Protein AF-A0A947ARK8-F1 (afdb_monomer_lite)

Foldseek 3Di:
DPPVLVVVQVCCCVVVVDDPVRCVVCVVVLVVVLVVLVVQLVVCVVVVPVVSNVVSVVVNVVSVD

Radius of gyration: 14.19 Å; chains: 1; bounding box: 30×22×32 Å

pLDDT: mean 86.53, std 8.99, range [50.28, 94.31]

Sequence (65 aa):
MPHNRKEIREFLKKQFNLSGDQIDTMLPGFIDTLASHMSHLEEAFQSGDIVRLGKAGHVIKGALL

Secondary structure (DSSP, 8-state):
--HHHHHHHHHHHHHH---HHHHHHHHHHHHHHHHHHHHHHHHHHHTT-HHHHHHHHHHHHHHH-

Structure (mmCIF, N/CA/C/O backbone):
data_AF-A0A947ARK8-F1
#
_entry.id   AF-A0A947ARK8-F1
#
loop_
_atom_site.group_PDB
_atom_site.id
_atom_site.type_symbol
_atom_site.label_atom_id
_atom_site.label_alt_id
_atom_site.label_comp_id
_atom_site.label_asym_id
_atom_site.label_entity_id
_atom_site.label_seq_id
_atom_site.pdbx_PDB_ins_code
_atom_site.Cartn_x
_atom_site.Cartn_y
_atom_site.Cartn_z
_atom_site.occupancy
_atom_site.B_iso_or_equiv
_atom_site.auth_seq_id
_atom_site.auth_comp_id
_atom_site.auth_asym_id
_atom_site.auth_atom_id
_atom_site.pdbx_PDB_model_num
ATOM 1 N N . MET A 1 1 ? 3.480 -13.371 10.716 1.00 50.28 1 MET A N 1
ATOM 2 C CA . MET A 1 1 ? 2.991 -12.047 10.274 1.00 50.28 1 MET A CA 1
ATOM 3 C C . MET A 1 1 ? 1.780 -11.469 11.063 1.00 50.28 1 MET A C 1
ATOM 5 O O . MET A 1 1 ? 0.938 -10.850 10.425 1.00 50.28 1 MET A O 1
ATOM 9 N N . PRO A 1 2 ? 1.642 -11.563 12.412 1.00 53.03 2 PRO A N 1
ATOM 10 C CA . PRO A 1 2 ? 0.605 -10.796 13.140 1.00 53.03 2 PRO A CA 1
ATOM 11 C C . PRO A 1 2 ? 1.088 -9.444 13.702 1.00 53.03 2 PRO A C 1
ATOM 13 O O . PRO A 1 2 ? 0.283 -8.530 13.863 1.00 53.03 2 PRO A O 1
ATOM 16 N N . HIS A 1 3 ? 2.386 -9.302 13.996 1.00 56.72 3 HIS A N 1
ATOM 17 C CA . HIS A 1 3 ? 2.943 -8.118 14.669 1.00 56.72 3 HIS A CA 1
ATOM 18 C C . HIS A 1 3 ? 2.791 -6.835 13.838 1.00 56.72 3 HIS A C 1
ATOM 20 O O . HIS A 1 3 ? 2.299 -5.827 14.343 1.00 56.72 3 HIS A O 1
ATOM 26 N N . ASN A 1 4 ? 3.058 -6.919 12.533 1.00 69.56 4 ASN A N 1
ATOM 27 C CA . ASN A 1 4 ? 3.029 -5.771 11.628 1.00 69.56 4 ASN A CA 1
ATOM 28 C C . ASN A 1 4 ? 1.632 -5.130 11.525 1.00 69.56 4 ASN A C 1
ATOM 30 O O . ASN A 1 4 ? 1.527 -3.915 11.415 1.00 69.56 4 ASN A O 1
ATOM 34 N N . ARG A 1 5 ? 0.536 -5.906 11.608 1.00 76.94 5 ARG A N 1
ATOM 35 C CA . ARG A 1 5 ? -0.827 -5.336 11.533 1.00 76.94 5 ARG A CA 1
ATOM 36 C C . ARG A 1 5 ? -1.150 -4.456 12.734 1.00 76.94 5 ARG A C 1
ATOM 38 O O . ARG A 1 5 ? -1.794 -3.427 12.564 1.00 76.94 5 ARG A O 1
ATOM 45 N N . LYS A 1 6 ? -0.707 -4.846 13.932 1.00 83.69 6 LYS A N 1
ATOM 46 C CA . LYS A 1 6 ? -0.941 -4.072 15.157 1.00 83.69 6 LYS A CA 1
ATOM 47 C C . LYS A 1 6 ? -0.169 -2.753 15.123 1.00 83.69 6 LYS A C 1
ATOM 49 O O . LYS A 1 6 ? -0.731 -1.718 15.459 1.00 83.69 6 LYS A O 1
ATOM 54 N N . GLU A 1 7 ? 1.077 -2.791 14.663 1.00 85.25 7 GLU A N 1
ATOM 55 C CA . GLU A 1 7 ? 1.927 -1.604 14.510 1.00 85.25 7 GLU A CA 1
ATOM 56 C C . GLU A 1 7 ? 1.373 -0.633 13.464 1.00 85.25 7 GLU A C 1
ATOM 58 O O . GLU A 1 7 ? 1.269 0.559 13.741 1.00 85.25 7 GLU A O 1
ATOM 63 N N . ILE A 1 8 ? 0.920 -1.141 12.311 1.00 82.62 8 ILE A N 1
ATOM 64 C CA . ILE A 1 8 ? 0.255 -0.325 11.285 1.00 82.62 8 ILE A CA 1
ATOM 65 C C . ILE A 1 8 ? -1.031 0.293 11.848 1.00 82.62 8 ILE A C 1
ATOM 67 O O . ILE A 1 8 ? -1.261 1.484 11.661 1.00 82.62 8 ILE A O 1
ATOM 71 N N . ARG A 1 9 ? -1.848 -0.468 12.593 1.00 87.25 9 ARG A N 1
ATOM 72 C CA . ARG A 1 9 ? -3.065 0.061 13.238 1.00 87.25 9 ARG A CA 1
ATOM 73 C C . ARG A 1 9 ? -2.754 1.215 14.187 1.00 87.25 9 ARG A C 1
ATOM 75 O O . ARG A 1 9 ? -3.404 2.254 14.126 1.00 87.25 9 ARG A O 1
ATOM 82 N N . GLU A 1 10 ? -1.761 1.034 15.054 1.00 89.12 10 GLU A N 1
ATOM 83 C CA . GLU A 1 10 ? -1.340 2.057 16.015 1.00 89.12 10 GLU A CA 1
ATOM 84 C C . GLU A 1 10 ? -0.756 3.292 15.325 1.00 89.12 10 GLU A C 1
ATOM 86 O O . GLU A 1 10 ? -1.057 4.416 15.726 1.00 89.12 10 GLU A O 1
ATOM 91 N N . PHE A 1 11 ? 0.031 3.105 14.265 1.00 86.69 11 PHE A N 1
ATOM 92 C CA . PHE A 1 11 ? 0.543 4.208 13.459 1.00 86.69 11 PHE A CA 1
ATOM 93 C C . PHE A 1 11 ? -0.593 4.988 12.794 1.00 86.69 11 PHE A C 1
ATOM 95 O O . PHE A 1 11 ? -0.668 6.200 12.959 1.00 86.69 11 PHE A O 1
ATOM 102 N N . LEU A 1 12 ? -1.520 4.305 12.116 1.00 85.38 12 LEU A N 1
ATOM 103 C CA . LEU A 1 12 ? -2.649 4.943 11.436 1.00 85.38 12 LEU A CA 1
ATOM 104 C C . LEU A 1 12 ? -3.540 5.720 12.411 1.00 85.38 12 LEU A C 1
ATOM 106 O O . LEU A 1 12 ? -3.963 6.839 12.120 1.00 85.38 12 LEU A O 1
ATOM 110 N N . LYS A 1 13 ? -3.770 5.155 13.601 1.00 89.94 13 LYS A N 1
ATOM 111 C CA . LYS A 1 13 ? -4.505 5.820 14.677 1.00 89.94 13 LYS A CA 1
ATOM 112 C C . LYS A 1 13 ? -3.79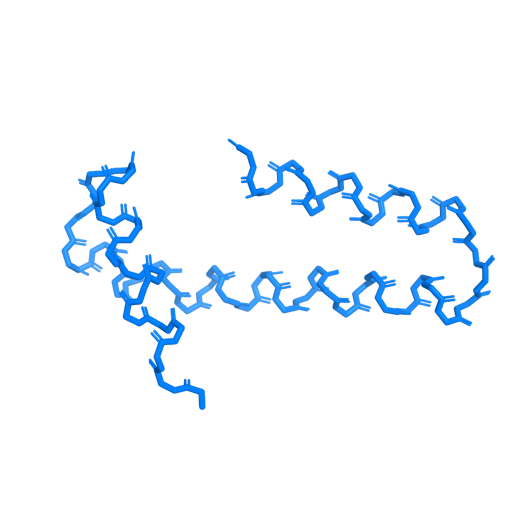7 7.089 15.152 1.00 89.94 13 LYS A C 1
ATOM 114 O O . LYS A 1 13 ? -4.450 8.109 15.329 1.00 89.94 13 LYS A O 1
ATOM 119 N N . LYS A 1 14 ? -2.478 7.041 15.364 1.00 89.69 14 LYS A N 1
ATOM 120 C CA . LYS A 1 14 ? -1.700 8.185 15.871 1.00 89.69 14 LYS A CA 1
ATOM 121 C C . LYS A 1 14 ? -1.477 9.270 14.820 1.00 89.69 14 LYS A C 1
ATOM 123 O O . LYS A 1 14 ? -1.611 10.444 15.136 1.00 89.69 14 LYS A O 1
ATOM 128 N N . GLN A 1 15 ? -1.135 8.879 13.596 1.00 87.88 15 GLN A N 1
ATOM 129 C CA . GLN A 1 15 ? -0.730 9.793 12.530 1.00 87.88 15 GLN A CA 1
ATOM 130 C C . GLN A 1 15 ? -1.924 10.478 11.860 1.00 87.88 15 GLN A C 1
ATOM 132 O O . GLN A 1 15 ? -1.853 11.660 11.540 1.00 87.88 15 GLN A O 1
ATOM 137 N N . PHE A 1 16 ? -3.022 9.745 11.661 1.00 86.06 16 PHE A N 1
ATOM 138 C CA . PHE A 1 16 ? -4.186 10.227 10.910 1.00 86.06 16 PHE A CA 1
ATOM 139 C C . PHE A 1 16 ? -5.441 10.388 11.781 1.00 86.06 16 PHE A C 1
ATOM 141 O O . PHE A 1 16 ? -6.511 10.696 11.262 1.00 86.06 16 PHE A O 1
ATOM 148 N N . ASN A 1 17 ? -5.320 10.185 13.100 1.00 89.94 17 ASN A N 1
ATOM 149 C CA . ASN A 1 17 ? -6.403 10.308 14.083 1.00 89.94 17 ASN A CA 1
ATOM 150 C C . ASN A 1 17 ? -7.665 9.494 13.724 1.00 89.94 17 ASN A C 1
ATOM 152 O O . ASN A 1 17 ? -8.794 9.918 13.972 1.00 89.94 17 ASN A O 1
ATOM 156 N N . LEU A 1 18 ? -7.469 8.326 13.105 1.00 89.12 18 LEU A N 1
ATOM 157 C CA . LEU A 1 18 ? -8.559 7.467 12.647 1.00 89.12 18 LEU A CA 1
ATOM 158 C C . LEU A 1 18 ? -9.171 6.673 13.807 1.00 89.12 18 LEU A C 1
ATOM 160 O O . LEU A 1 18 ? -8.467 6.158 14.681 1.00 89.12 18 LEU A O 1
ATOM 164 N N . SER A 1 19 ? -10.495 6.525 13.783 1.00 92.94 19 SER A N 1
ATOM 165 C CA . SER A 1 19 ? -11.218 5.620 14.682 1.00 92.94 19 SER A CA 1
ATOM 166 C C . SER A 1 19 ? -10.933 4.147 14.358 1.00 92.94 19 SER A C 1
ATOM 168 O O . SER A 1 19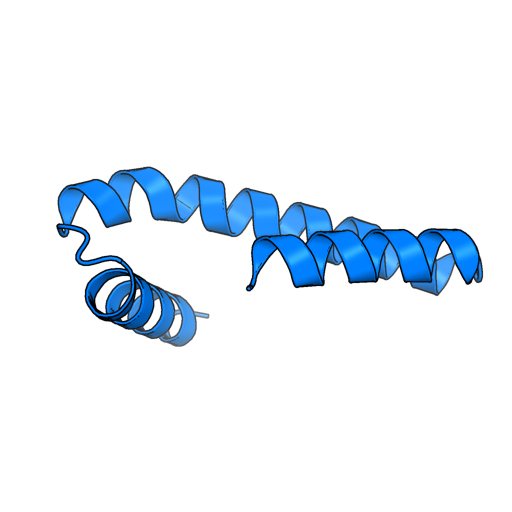 ? -10.472 3.812 13.266 1.00 92.94 19 SER A O 1
ATOM 170 N N . GLY A 1 20 ? -11.225 3.251 15.309 1.00 90.25 20 GLY A N 1
ATOM 171 C CA . GLY A 1 20 ? -11.050 1.807 15.116 1.00 90.25 20 GLY A CA 1
ATOM 172 C C . GLY A 1 20 ? -11.781 1.295 13.874 1.00 90.25 20 GLY A C 1
ATOM 173 O O . GLY A 1 20 ? -11.160 0.643 13.042 1.00 90.25 20 GLY A O 1
ATOM 174 N N . ASP A 1 21 ? -13.041 1.695 13.707 1.00 92.62 21 ASP A N 1
ATOM 175 C CA . ASP A 1 21 ? -13.899 1.255 12.602 1.00 92.62 21 ASP A CA 1
ATOM 176 C C . ASP A 1 21 ? -13.406 1.766 11.239 1.00 92.62 21 ASP A C 1
ATOM 178 O O . ASP A 1 21 ? -13.418 1.036 10.245 1.00 92.62 21 ASP A O 1
ATOM 182 N N . GLN A 1 22 ? -12.909 3.009 11.184 1.00 90.75 22 GLN A N 1
ATOM 183 C CA . GLN A 1 22 ? -12.288 3.562 9.975 1.00 90.75 22 GLN A CA 1
ATOM 184 C C . GLN A 1 22 ? -11.026 2.787 9.594 1.00 90.75 22 GLN A C 1
ATOM 186 O O . GLN A 1 22 ? -10.810 2.511 8.414 1.00 90.75 22 GLN A O 1
ATOM 191 N N . ILE A 1 23 ? -10.202 2.410 10.576 1.00 91.06 23 ILE A N 1
ATOM 192 C CA . ILE A 1 23 ? -9.009 1.607 10.310 1.00 91.06 23 ILE A CA 1
ATOM 193 C C . ILE A 1 23 ? -9.405 0.208 9.849 1.00 91.06 23 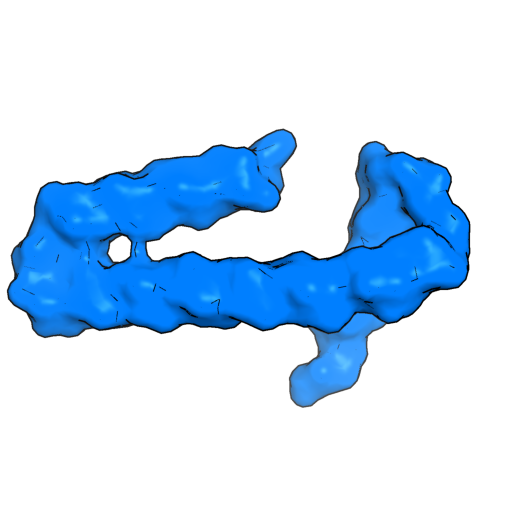ILE A C 1
ATOM 195 O O . ILE A 1 23 ? -8.862 -0.265 8.859 1.00 91.06 23 ILE A O 1
ATOM 199 N N . ASP A 1 24 ? -10.361 -0.444 10.505 1.00 90.81 24 ASP A N 1
ATOM 200 C CA . ASP A 1 24 ? -10.775 -1.801 10.137 1.00 90.81 24 ASP A CA 1
ATOM 201 C C . ASP A 1 24 ? -11.399 -1.854 8.733 1.00 90.81 24 ASP A C 1
ATOM 203 O O . ASP A 1 24 ? -11.222 -2.838 8.015 1.00 90.81 24 ASP A O 1
ATOM 207 N N . THR A 1 25 ? -12.025 -0.756 8.297 1.00 92.12 25 THR A N 1
ATOM 208 C CA . THR A 1 25 ? -12.541 -0.593 6.931 1.00 92.12 25 THR A CA 1
ATOM 209 C C . THR A 1 25 ? -11.430 -0.351 5.901 1.00 92.12 25 THR A C 1
ATOM 211 O O . THR A 1 25 ? -11.452 -0.943 4.825 1.00 92.12 25 THR A O 1
ATOM 214 N N . MET A 1 26 ? -10.450 0.513 6.195 1.00 88.12 26 MET A N 1
ATOM 215 C CA . MET A 1 26 ? -9.427 0.916 5.213 1.00 88.12 26 MET A CA 1
ATOM 216 C C . MET A 1 26 ? -8.205 -0.005 5.164 1.00 88.12 26 MET A C 1
ATOM 218 O O . MET A 1 26 ? -7.566 -0.131 4.119 1.00 88.12 26 MET A O 1
ATOM 222 N N . LEU A 1 27 ? -7.857 -0.643 6.282 1.00 87.69 27 LEU A N 1
ATOM 223 C CA . LEU A 1 27 ? -6.627 -1.417 6.425 1.00 87.69 27 LEU A CA 1
ATOM 224 C C . LEU A 1 27 ? -6.504 -2.559 5.403 1.00 87.69 27 LEU A C 1
ATOM 226 O O . LEU A 1 27 ? -5.407 -2.716 4.871 1.00 87.69 27 LEU A O 1
ATOM 230 N N . PRO A 1 28 ? -7.558 -3.337 5.078 1.00 88.81 28 PRO A N 1
ATOM 231 C CA . PRO A 1 28 ? -7.456 -4.372 4.050 1.00 88.81 28 PRO A CA 1
ATOM 232 C C . PRO A 1 28 ? -7.033 -3.800 2.690 1.00 88.81 28 PRO A C 1
ATOM 234 O O . PRO A 1 28 ? -6.009 -4.211 2.152 1.00 88.81 28 PRO A O 1
ATOM 237 N N . GLY A 1 29 ? -7.736 -2.773 2.199 1.00 89.00 29 GLY A N 1
ATOM 238 C CA . GLY A 1 29 ? -7.433 -2.149 0.907 1.00 89.00 29 GLY A CA 1
ATOM 239 C C . GLY A 1 29 ? -6.073 -1.447 0.878 1.00 89.00 29 GLY A C 1
ATOM 240 O O . GLY A 1 29 ? -5.377 -1.478 -0.137 1.00 89.00 29 GLY A O 1
ATOM 241 N N . PHE A 1 30 ? -5.650 -0.868 2.004 1.00 85.62 30 PHE A N 1
ATOM 242 C CA . PHE A 1 30 ? -4.303 -0.317 2.151 1.00 85.62 30 PHE A CA 1
ATOM 243 C C . PHE A 1 30 ? -3.224 -1.397 1.993 1.00 85.62 30 PHE A C 1
ATOM 245 O O . PHE A 1 30 ? -2.268 -1.206 1.241 1.00 85.62 30 PHE A O 1
ATOM 252 N N . ILE A 1 31 ? -3.383 -2.545 2.662 1.00 86.69 31 ILE A N 1
ATOM 253 C CA . ILE A 1 31 ? -2.437 -3.664 2.560 1.00 86.69 31 ILE A CA 1
ATOM 254 C C . ILE A 1 31 ? -2.413 -4.238 1.141 1.00 86.69 31 ILE A C 1
ATOM 256 O O . ILE A 1 31 ? -1.326 -4.487 0.622 1.00 86.69 31 ILE A O 1
ATOM 260 N N . ASP A 1 32 ? -3.571 -4.394 0.499 1.00 90.12 32 ASP A N 1
ATOM 261 C CA . ASP A 1 32 ? -3.662 -4.900 -0.876 1.00 90.12 32 ASP A CA 1
ATOM 262 C C . ASP A 1 32 ? -2.961 -3.958 -1.867 1.00 90.12 32 ASP A C 1
ATOM 264 O O . ASP A 1 32 ? -2.194 -4.394 -2.729 1.00 90.12 32 ASP A O 1
ATOM 268 N N . THR A 1 33 ? -3.154 -2.648 -1.697 1.00 89.38 33 THR A N 1
ATOM 269 C CA . THR A 1 33 ? -2.495 -1.623 -2.520 1.00 89.38 33 THR A CA 1
ATOM 270 C C . THR A 1 33 ? -0.979 -1.639 -2.319 1.00 89.38 33 THR A C 1
ATOM 272 O O . THR A 1 33 ? -0.220 -1.628 -3.290 1.00 89.38 33 THR A O 1
ATOM 275 N N . LEU A 1 34 ? -0.518 -1.722 -1.067 1.00 87.62 34 LEU A N 1
ATOM 276 C CA . LEU A 1 34 ? 0.907 -1.803 -0.750 1.00 87.62 34 LEU A CA 1
ATOM 277 C C . LEU A 1 34 ? 1.542 -3.073 -1.334 1.00 87.62 34 LEU A C 1
ATOM 279 O O . LEU A 1 34 ? 2.628 -3.003 -1.909 1.00 87.62 34 LEU A O 1
ATOM 283 N N . ALA A 1 35 ? 0.860 -4.217 -1.231 1.00 90.06 35 ALA A N 1
ATOM 284 C CA . ALA A 1 35 ? 1.313 -5.471 -1.823 1.00 90.06 35 ALA A CA 1
ATOM 285 C C . ALA A 1 35 ? 1.444 -5.354 -3.349 1.00 90.06 35 ALA A C 1
ATOM 287 O O . ALA A 1 35 ? 2.485 -5.714 -3.895 1.00 90.06 35 ALA A O 1
ATOM 288 N N . SER A 1 36 ? 0.448 -4.771 -4.027 1.00 90.94 36 SER A N 1
ATOM 289 C CA . SER A 1 36 ? 0.497 -4.534 -5.476 1.00 90.94 36 SER A CA 1
ATOM 290 C C . SER A 1 36 ? 1.690 -3.663 -5.879 1.00 90.94 36 SER A C 1
ATOM 292 O O . SER A 1 36 ? 2.413 -3.996 -6.819 1.00 90.94 36 SER A O 1
ATOM 294 N N . HIS A 1 37 ? 1.949 -2.574 -5.153 1.00 90.25 37 HIS A N 1
ATOM 295 C CA . HIS A 1 37 ? 3.103 -1.730 -5.443 1.00 90.25 37 HIS A CA 1
ATOM 296 C C . HIS A 1 37 ? 4.437 -2.463 -5.241 1.00 90.25 37 HIS A C 1
ATOM 298 O O . HIS A 1 37 ? 5.332 -2.323 -6.076 1.00 90.25 37 HIS A O 1
ATOM 304 N N . MET A 1 38 ? 4.562 -3.270 -4.183 1.00 89.75 38 MET A N 1
ATOM 305 C CA . MET A 1 38 ? 5.756 -4.086 -3.941 1.00 89.75 38 MET A CA 1
ATOM 306 C C . MET A 1 38 ? 5.982 -5.119 -5.050 1.00 89.75 38 MET A C 1
ATOM 308 O O . MET A 1 38 ? 7.113 -5.260 -5.509 1.00 89.75 38 MET A O 1
ATOM 312 N N . SER A 1 39 ? 4.924 -5.770 -5.544 1.00 91.75 39 SER A N 1
ATOM 313 C CA . SER A 1 39 ? 5.017 -6.675 -6.696 1.00 91.75 39 SER A CA 1
ATOM 314 C C . SER A 1 39 ? 5.476 -5.949 -7.962 1.00 91.75 39 SER A C 1
ATOM 316 O O . SER A 1 39 ? 6.376 -6.426 -8.645 1.00 91.75 39 SER A O 1
ATOM 318 N N . HIS A 1 40 ? 4.953 -4.753 -8.250 1.00 89.75 40 HIS A N 1
ATOM 319 C CA . HIS A 1 40 ? 5.419 -3.970 -9.402 1.00 89.75 40 HIS A CA 1
ATOM 320 C C . HIS A 1 40 ? 6.893 -3.558 -9.289 1.00 89.75 40 HIS A C 1
ATOM 322 O O . HIS A 1 40 ? 7.591 -3.483 -10.303 1.00 89.75 40 HIS A O 1
ATOM 328 N N . LEU A 1 41 ? 7.367 -3.268 -8.074 1.00 91.31 41 LEU A N 1
ATOM 329 C CA . LEU A 1 41 ? 8.771 -2.957 -7.820 1.00 91.31 41 LEU A CA 1
ATOM 330 C C . LEU A 1 41 ? 9.658 -4.187 -8.043 1.00 91.31 41 LEU A C 1
ATOM 332 O O . LEU A 1 41 ? 10.702 -4.075 -8.683 1.00 91.31 41 LEU A O 1
ATOM 336 N N . GLU A 1 42 ? 9.226 -5.349 -7.553 1.00 92.69 42 GLU A N 1
ATOM 337 C CA . GLU A 1 42 ? 9.918 -6.623 -7.744 1.00 92.69 42 GLU A CA 1
ATOM 338 C C . GLU A 1 42 ? 10.001 -7.004 -9.227 1.00 92.69 42 GLU A C 1
ATOM 340 O O . GLU A 1 42 ? 11.091 -7.283 -9.722 1.00 92.69 42 GLU A O 1
ATOM 345 N N . GLU A 1 43 ? 8.892 -6.926 -9.964 1.00 92.56 43 GLU A N 1
ATOM 346 C CA . GLU A 1 43 ? 8.866 -7.166 -11.411 1.00 92.56 43 GLU A CA 1
ATOM 347 C C . GLU A 1 43 ? 9.815 -6.226 -12.162 1.00 92.56 43 GLU A C 1
ATOM 349 O O . GLU A 1 43 ? 10.574 -6.653 -13.035 1.00 92.56 43 GLU A O 1
ATOM 354 N N . ALA A 1 44 ? 9.793 -4.932 -11.823 1.00 91.62 44 ALA A N 1
ATOM 355 C CA . ALA A 1 44 ? 10.668 -3.949 -12.447 1.00 91.62 44 ALA A CA 1
ATOM 356 C C . ALA A 1 44 ? 12.146 -4.252 -12.159 1.00 91.62 44 ALA A C 1
ATOM 358 O O . ALA A 1 44 ? 12.968 -4.196 -13.073 1.00 91.62 44 ALA A O 1
ATOM 359 N N . PHE A 1 45 ? 12.473 -4.639 -10.924 1.00 92.50 45 PHE A N 1
ATOM 360 C CA . PHE A 1 45 ? 13.823 -5.039 -10.539 1.00 92.50 45 PHE A CA 1
ATOM 361 C C . PHE A 1 45 ? 14.289 -6.288 -11.300 1.00 92.50 45 PHE A C 1
ATOM 363 O O . PHE A 1 45 ? 15.368 -6.280 -11.890 1.00 92.50 45 PHE A O 1
ATOM 370 N N . GLN A 1 46 ? 13.455 -7.331 -11.352 1.00 94.31 46 GLN A N 1
ATOM 371 C CA . GLN A 1 46 ? 13.752 -8.578 -12.063 1.00 94.31 46 GLN A CA 1
ATOM 372 C C . GLN A 1 46 ? 13.913 -8.370 -13.575 1.00 94.31 46 GLN A C 1
ATOM 374 O O . GLN A 1 46 ? 14.735 -9.032 -14.203 1.00 94.31 46 GLN A O 1
ATOM 379 N N . SER A 1 47 ? 13.169 -7.429 -14.162 1.00 93.00 47 SER A N 1
ATOM 380 C CA . SER A 1 47 ? 13.270 -7.105 -15.591 1.00 93.00 47 SER A CA 1
ATOM 381 C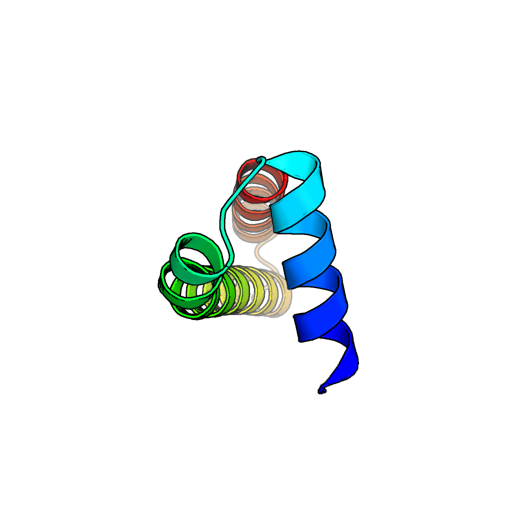 C . SER A 1 47 ? 14.560 -6.372 -15.984 1.00 93.00 47 SER A C 1
ATOM 383 O O . SER A 1 47 ? 14.846 -6.244 -17.173 1.00 93.00 47 SER A O 1
ATOM 385 N N . GLY A 1 48 ? 15.326 -5.854 -15.015 1.00 92.25 48 GLY A N 1
ATOM 386 C CA . GLY A 1 48 ? 16.498 -5.011 -15.272 1.00 92.25 48 GLY A CA 1
ATOM 387 C C . GLY A 1 48 ? 16.167 -3.617 -15.827 1.00 92.25 48 GLY A C 1
ATOM 388 O O . GLY A 1 48 ? 17.079 -2.846 -16.126 1.00 92.25 48 GLY A O 1
ATOM 389 N N . ASP A 1 49 ? 14.884 -3.261 -15.954 1.00 91.81 49 ASP A N 1
ATOM 390 C CA . ASP A 1 49 ? 14.441 -1.950 -16.426 1.00 91.81 49 ASP A CA 1
ATOM 391 C C . ASP A 1 49 ? 14.538 -0.907 -15.301 1.00 91.81 49 ASP A C 1
ATOM 393 O O . ASP A 1 49 ? 13.608 -0.678 -14.521 1.00 91.81 49 ASP A O 1
ATOM 397 N N . ILE A 1 50 ? 15.693 -0.242 -15.235 1.00 91.44 50 ILE A N 1
ATOM 398 C CA . ILE A 1 50 ? 16.007 0.792 -14.238 1.00 91.44 50 ILE A CA 1
ATOM 399 C C . IL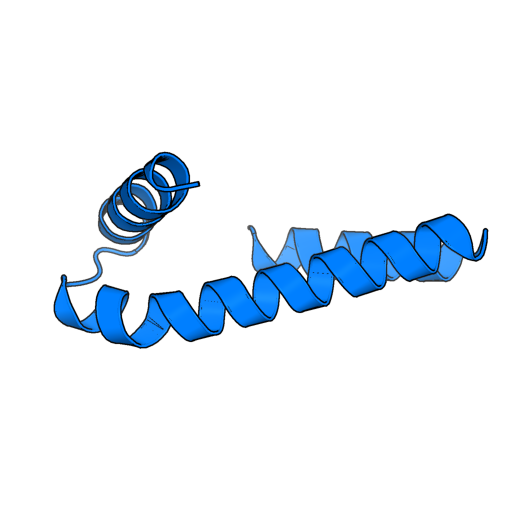E A 1 50 ? 15.018 1.971 -14.306 1.00 91.44 50 ILE A C 1
ATOM 401 O O . ILE A 1 50 ? 14.708 2.579 -13.279 1.00 91.44 50 ILE A O 1
ATOM 405 N N . VAL A 1 51 ? 14.476 2.293 -15.488 1.00 93.06 51 VAL A N 1
ATOM 406 C CA . VAL A 1 51 ? 13.506 3.388 -15.643 1.00 93.06 51 VAL A CA 1
ATOM 407 C C . VAL A 1 51 ? 12.173 2.999 -15.014 1.00 93.06 51 VAL A C 1
ATOM 409 O O . VAL A 1 51 ? 11.591 3.783 -14.256 1.00 93.06 51 VAL A O 1
ATOM 412 N N . ARG A 1 52 ? 11.688 1.786 -15.290 1.00 90.81 52 ARG A N 1
ATOM 413 C CA . ARG A 1 52 ? 10.471 1.254 -14.667 1.00 90.81 52 ARG A CA 1
ATOM 414 C C . ARG A 1 52 ? 10.649 1.090 -13.158 1.00 90.81 52 ARG A C 1
ATOM 416 O O . ARG A 1 52 ? 9.736 1.443 -12.412 1.00 90.81 52 ARG A O 1
ATOM 423 N N . LEU A 1 53 ? 11.828 0.661 -12.707 1.00 92.00 53 LEU A N 1
ATOM 424 C CA . LEU A 1 53 ? 12.169 0.544 -11.289 1.00 92.00 53 LEU A CA 1
ATOM 425 C C . LEU A 1 53 ? 12.121 1.905 -10.583 1.00 92.00 53 LEU A C 1
ATOM 427 O O . LEU A 1 53 ? 11.491 2.035 -9.534 1.00 92.00 53 LEU A O 1
ATOM 431 N N . GLY A 1 54 ? 12.717 2.940 -11.184 1.00 90.94 54 GLY A N 1
ATOM 432 C CA . GLY A 1 54 ? 12.679 4.303 -10.653 1.00 90.94 54 GLY A CA 1
ATOM 433 C C . GLY A 1 54 ? 11.254 4.854 -10.535 1.00 90.94 54 GLY A C 1
ATOM 434 O O . GLY A 1 54 ? 10.909 5.467 -9.524 1.00 90.94 54 GLY A O 1
ATOM 435 N N . LYS A 1 55 ? 10.392 4.585 -11.526 1.00 91.44 55 LYS A N 1
ATOM 436 C CA . LYS A 1 55 ? 8.970 4.970 -11.484 1.00 91.44 55 LYS A CA 1
ATOM 437 C C . LYS A 1 55 ? 8.205 4.227 -10.389 1.00 91.44 55 LYS A C 1
ATOM 439 O O . LYS A 1 55 ? 7.511 4.871 -9.608 1.00 91.44 55 LYS A O 1
ATOM 444 N N . ALA A 1 56 ? 8.352 2.905 -10.304 1.00 89.62 56 ALA A N 1
ATOM 445 C CA . ALA A 1 56 ? 7.704 2.097 -9.271 1.00 89.62 56 ALA A CA 1
ATOM 446 C C . ALA A 1 56 ? 8.128 2.541 -7.859 1.00 89.62 56 ALA A C 1
ATOM 448 O O . ALA A 1 56 ? 7.278 2.742 -6.991 1.00 89.62 56 ALA A O 1
ATOM 449 N N . GLY A 1 57 ? 9.422 2.810 -7.656 1.00 89.31 57 GLY A N 1
ATOM 450 C CA . GLY A 1 57 ? 9.940 3.360 -6.403 1.00 89.31 57 GLY A CA 1
ATOM 451 C C . GLY A 1 57 ? 9.388 4.751 -6.073 1.00 89.31 57 GLY A C 1
ATOM 452 O O . GLY A 1 57 ? 9.070 5.027 -4.918 1.00 89.31 57 GLY A O 1
ATOM 453 N N . HIS A 1 58 ? 9.214 5.622 -7.073 1.00 88.69 58 HIS A N 1
ATOM 454 C CA . HIS A 1 58 ? 8.618 6.946 -6.874 1.00 88.69 58 HIS A CA 1
ATOM 455 C C . HIS A 1 58 ? 7.148 6.867 -6.439 1.00 88.69 58 HIS A C 1
ATOM 457 O O . HIS A 1 58 ? 6.747 7.596 -5.534 1.00 88.69 58 HIS A O 1
ATOM 463 N N . VAL A 1 59 ? 6.363 5.960 -7.031 1.00 88.38 59 VAL A N 1
ATOM 464 C CA . VAL A 1 59 ? 4.960 5.737 -6.642 1.00 88.38 59 VAL A CA 1
ATOM 465 C C . VAL A 1 59 ? 4.867 5.240 -5.199 1.00 88.38 59 VAL A C 1
ATOM 467 O O . VAL A 1 59 ? 4.110 5.807 -4.417 1.00 88.38 59 VAL A O 1
ATOM 470 N N . ILE A 1 60 ? 5.684 4.251 -4.815 1.00 87.44 60 ILE A N 1
ATOM 471 C CA . ILE A 1 60 ? 5.726 3.747 -3.431 1.00 87.44 60 ILE A CA 1
ATOM 472 C C . ILE A 1 60 ? 6.102 4.860 -2.456 1.00 87.44 60 ILE A C 1
ATOM 474 O O . ILE A 1 60 ? 5.451 5.028 -1.429 1.00 87.44 60 ILE A O 1
ATOM 478 N N . LYS A 1 61 ? 7.131 5.648 -2.787 1.00 83.62 61 LYS A N 1
ATOM 479 C CA . LYS A 1 61 ? 7.540 6.793 -1.972 1.00 83.62 61 LYS A CA 1
ATOM 480 C C . LYS A 1 61 ? 6.392 7.791 -1.798 1.00 83.62 61 LYS A C 1
ATOM 482 O O . LYS A 1 61 ? 6.190 8.262 -0.689 1.00 83.62 61 LYS A O 1
ATOM 487 N N . GLY A 1 62 ? 5.652 8.107 -2.861 1.00 82.25 62 GLY A N 1
ATOM 488 C CA . GLY A 1 62 ? 4.507 9.018 -2.793 1.00 82.25 62 GLY A CA 1
ATOM 489 C C . GLY A 1 62 ? 3.330 8.472 -1.980 1.00 82.25 62 GLY A C 1
ATOM 490 O O . GLY A 1 62 ? 2.635 9.245 -1.340 1.00 82.25 62 GLY A O 1
ATOM 491 N N . ALA A 1 63 ? 3.121 7.154 -1.970 1.00 77.75 63 ALA A N 1
ATOM 492 C CA . ALA A 1 63 ? 2.057 6.520 -1.191 1.00 77.75 63 ALA A CA 1
ATOM 493 C C . ALA A 1 63 ? 2.371 6.408 0.317 1.00 77.75 63 ALA A C 1
ATOM 495 O O . ALA A 1 63 ? 1.462 6.172 1.111 1.00 77.75 63 ALA A O 1
ATOM 496 N N . LEU A 1 64 ? 3.646 6.531 0.706 1.00 73.44 64 LEU A N 1
ATOM 497 C CA . LEU A 1 64 ? 4.127 6.353 2.083 1.00 73.44 64 LEU A CA 1
ATOM 498 C C . LEU A 1 64 ? 4.583 7.655 2.771 1.00 73.44 64 LEU A C 1
ATOM 500 O O . LEU A 1 64 ? 4.994 7.599 3.931 1.00 73.44 64 LEU A O 1
ATOM 504 N N . LEU A 1 65 ? 4.544 8.793 2.071 1.00 67.19 65 LEU A N 1
ATOM 505 C CA . LEU A 1 65 ? 4.852 10.133 2.592 1.00 67.19 65 LEU A CA 1
ATOM 506 C C . LEU A 1 65 ? 3.569 10.940 2.791 1.00 67.19 6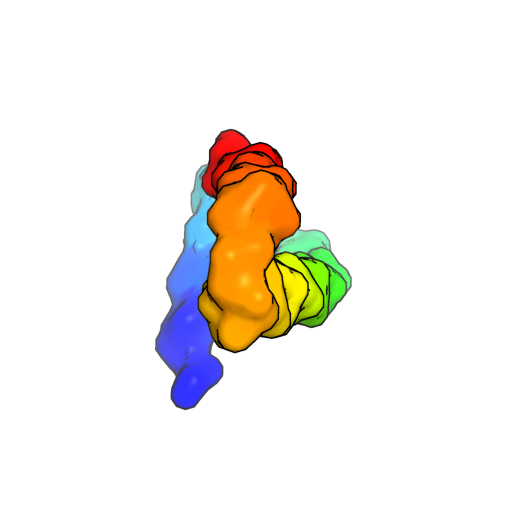5 LEU A C 1
ATOM 508 O O . LEU A 1 65 ? 3.528 11.696 3.786 1.00 67.19 65 LEU A O 1
#